Protein AF-A0A7W1I0G4-F1 (afdb_monomer)

Mean predicted aligned error: 5.18 Å

Sequence (116 aa):
MKAITGAPPPLTITQTPERLTIERTRFEQTIRFVHDFDGRENKNVTGAQLHTTRSRWEGARLITEGTVFQVTSQGETSWTLEEVRWLTPRGELAVEVTQVDEDDKAGTVLRIFKKR

Foldseek 3Di:
DDPPPDDAFDWDWDDDPFWIWIWGADPNDIFIDIAGAPQDWDWGDGPQKTFTWHWHDDDQKIWIWDKIWGQDPVGIWMKIKIWIWHADPVRWIKIKIWIATPVRDIDIDIDTHDDD

Radius of gyration: 14.78 Å; Cα contacts (8 Å, |Δi|>4): 240; chains: 1; bounding box: 39×27×36 Å

Solvent-accessible surface area (backbone atoms only — not comparable to full-atom values): 6626 Å² total; per-residue (Å²): 133,86,77,84,84,66,82,76,62,70,74,48,78,50,74,58,98,57,35,42,39,39,38,34,56,53,96,93,40,76,37,58,42,64,39,42,57,84,58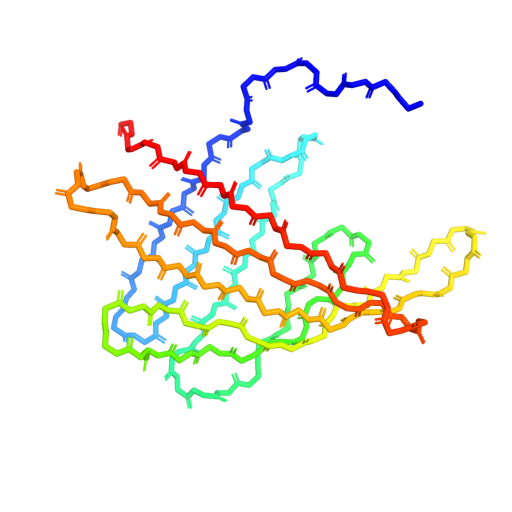,51,80,30,79,33,66,50,87,64,32,42,35,44,32,33,24,44,73,59,88,82,30,43,40,34,39,40,40,38,38,35,66,55,99,90,45,76,50,56,30,40,38,40,35,42,35,34,67,45,100,86,67,29,43,36,38,38,37,38,37,32,42,86,84,72,52,72,52,77,49,79,45,80,42,74,83,129

Structure (mmCIF, N/CA/C/O backbone):
data_AF-A0A7W1I0G4-F1
#
_entry.id   AF-A0A7W1I0G4-F1
#
loop_
_atom_site.group_PDB
_atom_site.id
_atom_site.type_symbol
_atom_site.label_atom_id
_atom_site.label_alt_id
_atom_site.label_comp_id
_atom_site.label_asym_id
_atom_site.label_entity_id
_atom_site.label_seq_id
_atom_site.pdbx_PDB_ins_code
_atom_site.Cartn_x
_atom_site.Cartn_y
_atom_site.Cartn_z
_atom_site.occupancy
_atom_site.B_iso_or_equiv
_atom_site.auth_seq_id
_atom_site.auth_comp_id
_atom_site.auth_asym_id
_atom_site.auth_atom_id
_atom_site.pdbx_PDB_model_num
ATOM 1 N N . MET A 1 1 ? 23.414 -10.184 0.924 1.00 38.12 1 MET A N 1
ATOM 2 C CA . MET A 1 1 ? 22.451 -9.137 1.337 1.00 38.12 1 MET A CA 1
ATOM 3 C C . MET A 1 1 ? 22.483 -9.063 2.863 1.00 38.12 1 MET A C 1
ATOM 5 O O . MET A 1 1 ? 22.218 -10.079 3.490 1.00 38.12 1 MET A O 1
ATOM 9 N N . LYS A 1 2 ? 22.926 -7.954 3.478 1.00 32.56 2 LYS A N 1
ATOM 10 C CA . LYS A 1 2 ? 22.926 -7.834 4.952 1.00 32.56 2 LYS A CA 1
ATOM 11 C C . LYS A 1 2 ? 21.475 -7.737 5.424 1.00 32.56 2 LYS A C 1
ATOM 13 O O . LYS A 1 2 ? 20.744 -6.873 4.944 1.00 32.56 2 LYS A O 1
ATOM 18 N N . ALA A 1 3 ? 21.065 -8.632 6.321 1.00 37.53 3 ALA A N 1
ATOM 19 C CA . ALA A 1 3 ? 19.766 -8.557 6.973 1.00 37.53 3 ALA A CA 1
ATOM 20 C C . ALA A 1 3 ? 19.620 -7.179 7.634 1.00 37.53 3 ALA A C 1
ATOM 22 O O . ALA A 1 3 ? 20.520 -6.733 8.345 1.00 37.53 3 ALA A O 1
ATOM 23 N N . ILE A 1 4 ? 18.509 -6.489 7.374 1.00 46.88 4 ILE A N 1
ATOM 24 C CA . ILE A 1 4 ? 18.179 -5.251 8.080 1.00 46.88 4 ILE A CA 1
ATOM 25 C C . ILE A 1 4 ? 17.757 -5.673 9.491 1.00 46.88 4 ILE A C 1
ATOM 27 O O . ILE A 1 4 ? 16.608 -6.034 9.723 1.00 46.88 4 ILE A O 1
ATOM 31 N N . THR A 1 5 ? 18.711 -5.712 10.419 1.00 41.12 5 THR A N 1
ATOM 32 C CA . THR A 1 5 ? 18.462 -5.983 11.837 1.00 41.12 5 THR A CA 1
ATOM 33 C C . THR A 1 5 ? 18.073 -4.680 12.527 1.00 41.12 5 THR A C 1
ATOM 35 O O . THR A 1 5 ? 18.910 -3.803 12.725 1.00 41.12 5 THR A O 1
ATOM 38 N N . GLY A 1 6 ? 16.793 -4.544 12.866 1.00 53.44 6 GLY A N 1
ATOM 39 C CA . GLY A 1 6 ? 16.227 -3.402 13.582 1.00 53.44 6 GLY A CA 1
ATOM 40 C C . GLY A 1 6 ? 14.702 -3.452 13.529 1.00 53.44 6 GLY A C 1
ATOM 41 O O . GLY A 1 6 ? 14.139 -3.993 12.576 1.00 53.44 6 GLY A O 1
ATOM 42 N N . ALA A 1 7 ? 14.021 -2.923 14.550 1.00 60.56 7 ALA A N 1
ATOM 43 C CA . ALA A 1 7 ? 12.569 -2.782 14.482 1.00 60.56 7 ALA A CA 1
ATOM 44 C C . ALA A 1 7 ? 12.216 -1.927 13.249 1.00 60.56 7 ALA A C 1
ATOM 46 O O . ALA A 1 7 ? 12.861 -0.893 13.044 1.00 60.56 7 ALA A O 1
ATOM 47 N N . PRO A 1 8 ? 11.243 -2.338 12.414 1.00 64.75 8 PRO A N 1
ATOM 48 C CA . PRO A 1 8 ? 10.858 -1.545 11.259 1.00 64.75 8 PRO A CA 1
ATOM 49 C C . PRO A 1 8 ? 10.440 -0.141 11.718 1.00 64.75 8 PRO A C 1
ATOM 51 O O . PRO A 1 8 ? 9.846 0.000 12.795 1.00 64.75 8 PRO A O 1
ATOM 54 N N . PRO A 1 9 ? 10.771 0.898 10.935 1.00 71.06 9 PRO A N 1
ATOM 55 C CA . PRO A 1 9 ? 10.429 2.268 11.282 1.00 71.06 9 PRO A CA 1
ATOM 56 C C . PRO A 1 9 ? 8.913 2.415 11.470 1.00 71.06 9 PRO A C 1
ATOM 58 O O . PRO A 1 9 ? 8.144 1.694 10.822 1.00 71.06 9 PRO A O 1
ATOM 61 N N . PRO A 1 10 ? 8.475 3.324 12.360 1.00 79.75 10 PRO A N 1
ATOM 62 C CA . PRO A 1 10 ? 7.059 3.543 12.601 1.00 79.75 10 PRO A CA 1
ATOM 63 C C . PRO A 1 10 ? 6.349 3.969 11.313 1.00 79.75 10 PRO A C 1
ATOM 65 O O . PRO A 1 10 ? 6.918 4.636 10.446 1.00 79.75 10 PRO A O 1
ATOM 68 N N . LEU A 1 11 ? 5.092 3.552 11.217 1.00 87.56 11 LEU A N 1
ATOM 69 C CA . LEU A 1 11 ? 4.176 3.894 10.143 1.00 87.56 11 LEU A CA 1
ATOM 70 C C . LEU A 1 11 ? 3.146 4.874 10.707 1.00 87.56 11 LEU A C 1
ATOM 72 O O . LEU A 1 11 ? 2.461 4.542 11.677 1.00 87.56 11 LEU A O 1
ATOM 76 N N . THR A 1 12 ? 3.022 6.048 10.098 1.00 92.12 12 THR A N 1
ATOM 77 C CA . THR A 1 12 ? 1.954 7.001 10.412 1.00 92.12 12 THR A CA 1
ATOM 78 C C . THR A 1 12 ? 0.852 6.848 9.378 1.00 92.12 12 THR A C 1
ATOM 80 O O . THR A 1 12 ? 1.121 6.886 8.178 1.00 92.12 12 THR A O 1
ATOM 83 N N . ILE A 1 13 ? -0.385 6.671 9.838 1.00 93.06 13 ILE A N 1
ATOM 84 C CA . ILE A 1 13 ? -1.570 6.631 8.981 1.00 93.06 13 ILE A CA 1
ATOM 85 C C . ILE A 1 13 ? -2.488 7.777 9.386 1.00 93.06 13 ILE A C 1
ATOM 87 O O . ILE A 1 13 ? -2.925 7.845 10.534 1.00 93.06 13 ILE A O 1
ATOM 91 N N . THR A 1 14 ? -2.817 8.625 8.418 1.00 95.06 14 THR A N 1
ATOM 92 C CA . THR A 1 14 ? -3.809 9.692 8.556 1.00 95.06 14 THR A CA 1
ATOM 93 C C . THR A 1 14 ? -4.935 9.427 7.570 1.00 95.06 14 THR A C 1
ATOM 95 O O . THR A 1 14 ? -4.690 9.305 6.371 1.00 95.06 14 THR A O 1
ATOM 98 N N . GLN A 1 15 ? -6.166 9.338 8.066 1.00 92.75 15 GLN A N 1
ATOM 99 C CA . GLN A 1 15 ? -7.345 9.060 7.251 1.00 92.75 15 GLN A CA 1
ATOM 100 C C . GLN A 1 15 ? -8.346 10.217 7.329 1.00 92.75 15 GLN A C 1
ATOM 102 O O . GLN A 1 15 ? -8.668 10.688 8.419 1.00 92.75 15 GLN A O 1
ATOM 107 N N . THR A 1 16 ? -8.859 10.631 6.174 1.00 94.62 16 THR A N 1
ATOM 108 C CA . THR A 1 16 ? -10.077 11.440 6.021 1.00 94.62 16 THR A CA 1
ATOM 109 C C . THR A 1 16 ? -11.168 10.581 5.363 1.00 94.62 16 THR A C 1
ATOM 111 O O . THR A 1 16 ? -10.887 9.451 4.947 1.00 94.62 16 THR A O 1
ATOM 114 N N . PRO A 1 17 ? -12.414 11.073 5.242 1.00 92.56 17 PRO A N 1
ATOM 115 C CA . PRO A 1 17 ? -13.455 10.359 4.507 1.00 92.56 17 PRO A CA 1
ATOM 116 C C . PRO A 1 17 ? -13.107 10.078 3.040 1.00 92.56 17 PRO A C 1
ATOM 118 O O . PRO A 1 17 ? -13.576 9.077 2.511 1.00 92.56 17 PRO A O 1
ATOM 121 N N . GLU A 1 18 ? -12.285 10.913 2.390 1.00 94.12 18 GLU A N 1
ATOM 122 C CA . GLU A 1 18 ? -11.927 10.732 0.974 1.00 94.12 18 GLU A CA 1
ATOM 123 C C . GLU A 1 18 ? -10.560 10.074 0.741 1.00 94.12 18 GLU A C 1
ATOM 125 O O . GLU A 1 18 ? -10.285 9.631 -0.375 1.00 94.12 18 GLU A O 1
ATOM 130 N N . ARG A 1 19 ? -9.676 10.035 1.748 1.00 95.12 19 ARG A N 1
ATOM 131 C CA . ARG A 1 19 ? -8.260 9.702 1.539 1.00 95.12 19 ARG A CA 1
ATOM 132 C C . ARG A 1 19 ? -7.610 8.987 2.716 1.00 95.12 19 ARG A C 1
ATOM 134 O O . ARG A 1 19 ? -7.806 9.345 3.875 1.00 95.12 19 ARG A O 1
ATOM 141 N N . LEU A 1 20 ? -6.691 8.078 2.398 1.00 95.31 20 LEU A N 1
ATOM 142 C CA . LEU A 1 20 ? -5.645 7.593 3.293 1.00 95.31 20 LEU A CA 1
ATOM 143 C C . LEU A 1 20 ? -4.289 8.196 2.899 1.00 95.31 20 LEU A C 1
ATOM 145 O O . LEU A 1 20 ? -3.874 8.106 1.744 1.00 95.31 20 LEU A O 1
ATOM 149 N N . THR A 1 21 ? -3.566 8.757 3.864 1.00 96.00 21 THR A N 1
ATOM 150 C CA . THR A 1 21 ? -2.143 9.087 3.723 1.00 96.00 21 THR A CA 1
ATOM 151 C C . THR A 1 21 ? -1.331 8.191 4.645 1.00 96.00 21 THR A C 1
ATOM 153 O O . THR A 1 21 ? -1.620 8.102 5.838 1.00 96.00 21 THR A O 1
ATOM 156 N N . ILE A 1 22 ? -0.311 7.538 4.097 1.00 93.44 22 ILE A N 1
ATOM 157 C CA . ILE A 1 22 ? 0.614 6.687 4.843 1.00 93.44 22 ILE A CA 1
ATOM 158 C C . ILE A 1 22 ? 2.014 7.266 4.721 1.00 93.44 22 ILE A C 1
ATOM 160 O O . ILE A 1 22 ? 2.506 7.480 3.615 1.00 93.44 22 ILE A O 1
ATOM 164 N N . GLU A 1 23 ? 2.686 7.454 5.847 1.00 93.12 23 GLU A N 1
ATOM 165 C CA . GLU A 1 23 ? 4.061 7.936 5.893 1.00 93.12 23 GLU A CA 1
ATOM 166 C C . GLU A 1 23 ? 4.956 6.960 6.653 1.00 93.12 23 GLU A C 1
ATOM 168 O O . GLU A 1 23 ? 4.570 6.391 7.676 1.00 93.12 23 GLU A O 1
ATOM 173 N N . ARG A 1 24 ? 6.174 6.761 6.146 1.00 87.06 24 ARG A N 1
ATOM 174 C CA . ARG A 1 24 ? 7.225 5.999 6.830 1.00 87.06 24 ARG A CA 1
ATOM 175 C C . ARG A 1 24 ? 8.594 6.578 6.518 1.00 87.06 24 ARG A C 1
ATOM 177 O O . ARG A 1 24 ? 8.877 6.907 5.369 1.00 87.06 24 ARG A O 1
ATOM 184 N N . THR A 1 25 ? 9.476 6.621 7.505 1.00 83.62 25 THR A N 1
ATOM 185 C CA . THR A 1 25 ? 10.870 7.027 7.292 1.00 83.62 25 THR A CA 1
ATOM 186 C C . THR A 1 25 ? 11.740 5.795 7.085 1.00 83.62 25 THR A C 1
ATOM 188 O O . THR A 1 25 ? 11.776 4.914 7.936 1.00 83.62 25 THR A O 1
ATOM 191 N N . ARG A 1 26 ? 12.465 5.709 5.970 1.00 72.94 26 ARG A N 1
ATOM 192 C CA . ARG A 1 26 ? 13.418 4.630 5.681 1.00 72.94 26 ARG A CA 1
ATOM 193 C C . ARG A 1 26 ? 14.749 5.240 5.259 1.00 72.94 26 ARG A C 1
ATOM 195 O O . ARG A 1 26 ? 14.767 5.996 4.300 1.00 72.94 26 ARG A O 1
ATOM 202 N N . PHE A 1 27 ? 15.841 4.882 5.942 1.00 71.00 27 PHE A N 1
ATOM 203 C CA . PHE A 1 27 ? 17.192 5.388 5.642 1.00 71.00 27 PHE A CA 1
ATOM 204 C C . PHE A 1 27 ? 17.204 6.913 5.414 1.00 71.00 27 PHE A C 1
ATOM 206 O O . PHE A 1 27 ? 17.629 7.380 4.366 1.00 71.00 27 PHE A O 1
ATOM 213 N N . GLU A 1 28 ? 16.643 7.659 6.375 1.00 76.94 28 GLU A N 1
ATOM 214 C CA . GLU A 1 28 ? 16.526 9.134 6.367 1.00 76.94 28 GLU A CA 1
ATOM 215 C C . GLU A 1 28 ? 15.563 9.736 5.327 1.00 76.94 28 GLU A C 1
ATOM 217 O O . GLU A 1 28 ? 15.315 10.938 5.341 1.00 76.94 2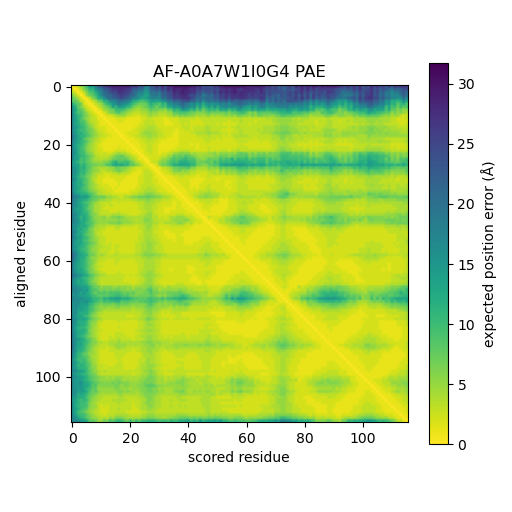8 GLU A O 1
ATOM 222 N N . GLN A 1 29 ? 14.931 8.921 4.480 1.00 78.25 29 GLN A N 1
ATOM 223 C CA . GLN A 1 29 ? 13.916 9.377 3.533 1.00 78.25 29 GLN A CA 1
ATOM 224 C C . GLN A 1 29 ? 12.509 9.117 4.063 1.00 78.25 29 GLN A C 1
ATOM 226 O O . GLN A 1 29 ? 12.148 7.980 4.374 1.00 78.25 29 GLN A O 1
ATOM 231 N N . THR A 1 30 ? 11.681 10.158 4.120 1.00 85.12 30 THR A N 1
ATOM 232 C CA . THR A 1 30 ? 10.243 9.998 4.358 1.00 85.12 30 THR A CA 1
ATOM 233 C C . THR A 1 30 ? 9.558 9.627 3.052 1.00 85.12 30 THR A C 1
ATOM 235 O O . THR A 1 30 ? 9.519 10.402 2.100 1.00 85.12 30 THR A O 1
ATOM 238 N N . ILE A 1 31 ? 9.011 8.420 3.020 1.00 89.81 31 ILE A N 1
ATOM 239 C CA . ILE A 1 31 ? 8.172 7.913 1.945 1.00 89.81 31 ILE A CA 1
ATOM 240 C C . ILE A 1 31 ? 6.719 8.207 2.309 1.00 89.81 31 ILE A C 1
ATOM 242 O O . ILE A 1 31 ? 6.289 7.866 3.413 1.00 89.81 31 ILE A O 1
ATOM 246 N N . ARG A 1 32 ? 5.971 8.783 1.366 1.00 92.94 32 ARG A N 1
ATOM 247 C CA . ARG A 1 32 ? 4.542 9.070 1.498 1.00 92.94 32 ARG A CA 1
ATOM 248 C C . ARG A 1 32 ? 3.755 8.337 0.417 1.00 92.94 32 ARG A C 1
ATOM 250 O O . ARG A 1 32 ? 4.099 8.431 -0.757 1.00 92.94 32 ARG A O 1
ATOM 257 N N . PHE A 1 33 ? 2.689 7.663 0.825 1.00 94.69 33 PHE A N 1
ATOM 258 C CA . PHE A 1 33 ? 1.665 7.122 -0.058 1.00 94.69 33 PHE A CA 1
ATOM 259 C C . PHE A 1 33 ? 0.352 7.857 0.173 1.00 94.69 33 PHE A C 1
ATOM 261 O O . PHE A 1 33 ? -0.049 8.084 1.315 1.00 94.69 33 PHE A O 1
ATOM 268 N N . VAL A 1 34 ? -0.314 8.206 -0.916 1.00 95.56 34 VAL A N 1
ATOM 269 C CA . VAL A 1 34 ? -1.660 8.761 -0.946 1.00 95.56 34 VAL A CA 1
ATOM 270 C C . VAL A 1 34 ? -2.554 7.778 -1.688 1.00 95.56 34 VAL A C 1
ATOM 272 O O . VAL A 1 34 ? -2.229 7.362 -2.802 1.00 95.56 34 VAL A O 1
ATOM 275 N N . HIS A 1 35 ? -3.666 7.429 -1.052 1.00 95.44 35 HIS A N 1
ATOM 276 C CA . HIS A 1 35 ? -4.711 6.571 -1.590 1.00 95.44 35 HIS A CA 1
ATOM 277 C C . HIS A 1 35 ? -6.037 7.322 -1.487 1.00 95.44 35 HIS A C 1
ATOM 279 O O . HIS A 1 35 ? -6.524 7.556 -0.380 1.00 95.44 35 HIS A O 1
ATOM 285 N N . ASP A 1 36 ? -6.593 7.741 -2.617 1.00 95.69 36 ASP A N 1
ATOM 286 C CA . ASP A 1 36 ? -7.927 8.334 -2.669 1.00 95.69 36 ASP A CA 1
ATOM 287 C C . ASP A 1 36 ? -8.977 7.225 -2.820 1.00 95.69 36 ASP A C 1
ATOM 289 O O . ASP A 1 36 ? -8.750 6.216 -3.489 1.00 95.69 36 ASP A O 1
ATOM 293 N N . PHE A 1 37 ? -10.125 7.395 -2.167 1.00 93.19 37 PHE A N 1
ATOM 294 C CA . PHE A 1 37 ? -11.200 6.398 -2.145 1.00 93.19 37 PHE A CA 1
ATOM 295 C C . PHE A 1 37 ? -12.261 6.619 -3.233 1.00 93.19 37 PHE A C 1
ATOM 297 O O . PHE A 1 37 ? -13.251 5.893 -3.279 1.00 93.19 37 PHE A O 1
ATOM 304 N N . ASP A 1 38 ? -12.065 7.602 -4.114 1.00 90.75 38 ASP A N 1
ATOM 305 C CA . ASP A 1 38 ? -12.949 7.908 -5.249 1.00 90.75 38 ASP A CA 1
ATOM 306 C C . ASP A 1 38 ? -12.704 6.998 -6.471 1.00 90.75 38 ASP A C 1
ATOM 308 O O . ASP A 1 38 ? -13.310 7.182 -7.526 1.00 90.75 38 ASP A O 1
ATOM 312 N N . GLY A 1 39 ? -11.817 6.005 -6.331 1.00 85.38 39 GLY A N 1
ATOM 313 C CA . GLY A 1 39 ? -11.472 5.039 -7.371 1.00 85.38 39 GLY A CA 1
ATOM 314 C C . GLY A 1 39 ? -10.505 5.568 -8.430 1.00 85.38 39 GLY A C 1
ATOM 315 O O . GLY A 1 39 ? -10.161 4.828 -9.357 1.00 85.38 39 GLY A O 1
ATOM 316 N N . ARG A 1 40 ? -10.037 6.819 -8.320 1.00 93.88 40 ARG A N 1
ATOM 317 C CA . ARG A 1 40 ? -9.043 7.354 -9.252 1.00 93.88 40 ARG A CA 1
ATOM 318 C C . ARG A 1 40 ? -7.680 6.702 -9.049 1.00 93.88 40 ARG A C 1
ATOM 320 O O . ARG A 1 40 ? -7.363 6.135 -8.008 1.00 93.88 40 ARG A O 1
ATOM 327 N N . GLU A 1 41 ? -6.849 6.815 -10.074 1.00 97.38 41 GLU A N 1
ATOM 328 C CA . GLU A 1 41 ? -5.463 6.370 -10.007 1.00 97.38 41 GLU A CA 1
ATOM 329 C C . GLU A 1 41 ? -4.607 7.339 -9.181 1.00 97.38 41 GLU A C 1
ATOM 331 O O . GLU A 1 41 ? -4.582 8.547 -9.425 1.00 97.38 41 GLU A O 1
ATOM 336 N N . ASN A 1 42 ? -3.860 6.789 -8.230 1.00 97.31 42 ASN A N 1
ATOM 337 C CA . ASN A 1 42 ? -2.832 7.477 -7.471 1.00 97.31 42 ASN A CA 1
ATOM 338 C C . ASN A 1 42 ? -1.442 7.095 -7.979 1.00 97.31 42 ASN A C 1
ATOM 340 O O . ASN A 1 42 ? -1.138 5.917 -8.159 1.00 97.31 42 ASN A O 1
ATOM 344 N N . LYS A 1 43 ? -0.578 8.104 -8.131 1.00 97.06 43 LYS A N 1
ATOM 345 C CA . LYS A 1 43 ? 0.839 7.942 -8.474 1.00 97.06 43 LYS A CA 1
ATOM 346 C C . LYS A 1 43 ? 1.703 8.341 -7.285 1.00 97.06 43 LYS A C 1
ATOM 348 O O . LYS A 1 43 ? 1.757 9.516 -6.929 1.00 97.06 43 LYS A O 1
ATOM 353 N N . ASN A 1 44 ? 2.369 7.369 -6.671 1.00 95.38 44 ASN A N 1
ATOM 354 C CA . ASN A 1 44 ? 3.223 7.568 -5.503 1.00 95.38 44 ASN A CA 1
ATOM 355 C C . ASN A 1 44 ? 4.679 7.241 -5.854 1.00 95.38 44 ASN A C 1
ATOM 357 O O . ASN A 1 44 ? 5.001 6.103 -6.189 1.00 95.38 44 ASN A O 1
ATOM 361 N N . VAL A 1 45 ? 5.564 8.236 -5.767 1.00 91.88 45 VAL A N 1
ATOM 362 C CA . VAL A 1 45 ? 7.004 8.064 -6.014 1.00 91.88 45 VAL A CA 1
ATOM 363 C C . VAL A 1 45 ? 7.717 7.827 -4.688 1.00 91.88 45 VAL A C 1
ATOM 365 O O . VAL A 1 45 ? 7.651 8.654 -3.779 1.00 91.88 45 VAL A O 1
ATOM 368 N N . THR A 1 46 ? 8.411 6.697 -4.567 1.00 86.81 46 THR A N 1
ATOM 369 C CA . THR A 1 46 ? 9.075 6.274 -3.330 1.00 86.81 46 THR A CA 1
ATOM 370 C C . THR A 1 46 ? 10.522 5.883 -3.607 1.00 86.81 46 THR A C 1
ATOM 372 O O . THR A 1 46 ? 10.845 4.714 -3.836 1.00 86.81 46 THR A O 1
ATOM 375 N N . GLY A 1 47 ? 11.410 6.877 -3.621 1.00 85.44 47 GLY A N 1
ATOM 376 C CA . GLY A 1 47 ? 12.785 6.682 -4.078 1.00 85.44 47 GLY A CA 1
ATOM 377 C C . GLY A 1 47 ? 12.802 6.293 -5.558 1.00 85.44 47 GLY A C 1
ATOM 378 O O . GLY A 1 47 ? 12.318 7.048 -6.392 1.00 85.44 47 GLY A O 1
ATOM 379 N N . ALA A 1 48 ? 13.326 5.108 -5.873 1.00 87.19 48 ALA A N 1
ATOM 380 C CA . ALA A 1 48 ? 13.430 4.605 -7.247 1.00 87.19 48 ALA A CA 1
ATOM 381 C C . ALA A 1 48 ? 12.130 3.996 -7.811 1.00 87.19 48 ALA A C 1
ATOM 383 O O . ALA A 1 48 ? 12.105 3.597 -8.971 1.00 87.19 48 ALA A O 1
ATOM 384 N N . GLN A 1 49 ? 11.080 3.869 -6.994 1.00 92.56 49 GLN A N 1
ATOM 385 C CA . GLN A 1 49 ? 9.837 3.204 -7.387 1.00 92.56 49 GLN A CA 1
ATOM 386 C C . GLN A 1 49 ? 8.730 4.212 -7.689 1.00 92.56 49 GLN A C 1
ATOM 388 O O . GLN A 1 49 ? 8.517 5.147 -6.915 1.00 92.56 49 GLN A O 1
ATOM 393 N N . LEU A 1 50 ? 7.979 3.963 -8.758 1.00 96.12 50 LEU A N 1
ATOM 394 C CA . LEU A 1 50 ? 6.698 4.594 -9.050 1.00 96.12 50 LEU A CA 1
ATOM 395 C C . LEU A 1 50 ? 5.584 3.568 -8.832 1.00 96.12 50 LEU A C 1
ATOM 397 O O . LEU A 1 50 ? 5.511 2.561 -9.529 1.00 96.12 50 LEU A O 1
ATOM 401 N N . HIS A 1 51 ? 4.703 3.847 -7.879 1.00 97.25 51 HIS A N 1
ATOM 402 C CA . HIS A 1 51 ? 3.505 3.061 -7.607 1.00 97.25 51 HIS A CA 1
ATOM 403 C C . HIS A 1 51 ? 2.328 3.730 -8.302 1.00 97.25 51 HIS A C 1
ATOM 405 O O . HIS A 1 51 ? 2.030 4.888 -8.011 1.00 97.25 51 HIS A O 1
ATOM 411 N N . THR A 1 52 ? 1.670 3.010 -9.203 1.00 98.00 52 THR A N 1
ATOM 412 C CA . THR A 1 52 ? 0.467 3.461 -9.908 1.00 98.00 52 THR A CA 1
ATOM 413 C C . THR A 1 52 ? -0.681 2.556 -9.488 1.00 98.00 52 THR A C 1
ATOM 415 O O . THR A 1 52 ? -0.744 1.406 -9.912 1.00 98.00 52 THR A O 1
ATOM 418 N N . THR A 1 53 ? -1.537 3.040 -8.588 1.00 98.12 53 THR A N 1
ATOM 419 C CA . THR A 1 53 ? -2.499 2.197 -7.859 1.00 98.12 53 THR A CA 1
ATOM 420 C C . THR A 1 53 ? -3.873 2.839 -7.746 1.00 98.12 53 THR A C 1
ATOM 422 O O . THR A 1 53 ? -3.978 4.062 -7.717 1.00 98.12 53 THR A O 1
ATOM 425 N N . ARG A 1 54 ? -4.914 2.026 -7.577 1.00 97.94 54 ARG A N 1
ATOM 426 C CA . ARG A 1 54 ? -6.258 2.452 -7.164 1.00 97.94 54 ARG A CA 1
ATOM 427 C C . ARG A 1 54 ? -6.605 1.816 -5.832 1.00 97.94 54 ARG A C 1
ATOM 429 O O . ARG A 1 54 ? -6.141 0.717 -5.536 1.00 97.94 54 ARG A O 1
ATOM 436 N N . SER A 1 55 ? -7.429 2.501 -5.049 1.00 96.56 55 SER A N 1
ATOM 437 C CA . SER A 1 55 ? -7.836 2.029 -3.731 1.00 96.56 55 SER A CA 1
ATOM 438 C C . SER A 1 55 ? -9.343 2.085 -3.554 1.00 96.56 55 SER A C 1
ATOM 440 O O . SER A 1 55 ? -10.017 2.978 -4.065 1.00 96.56 55 SER A O 1
ATOM 442 N N . ARG A 1 56 ? -9.875 1.111 -2.820 1.00 94.69 56 ARG A N 1
ATOM 443 C CA . ARG A 1 56 ? -11.312 0.956 -2.584 1.00 94.69 56 ARG A CA 1
ATOM 444 C C . ARG A 1 56 ? -11.566 0.156 -1.313 1.00 94.69 56 ARG A C 1
ATOM 446 O O . ARG A 1 56 ? -10.776 -0.708 -0.935 1.00 94.69 56 ARG A O 1
ATOM 453 N N . TRP A 1 57 ? -12.689 0.434 -0.666 1.00 93.75 57 TRP A N 1
ATOM 454 C CA . TRP A 1 57 ? -13.144 -0.336 0.486 1.00 93.75 57 TRP A CA 1
ATOM 455 C C . TRP A 1 57 ? -13.969 -1.546 0.040 1.00 93.75 57 TRP A C 1
ATOM 457 O O . TRP A 1 57 ? -14.899 -1.417 -0.752 1.00 93.75 57 TR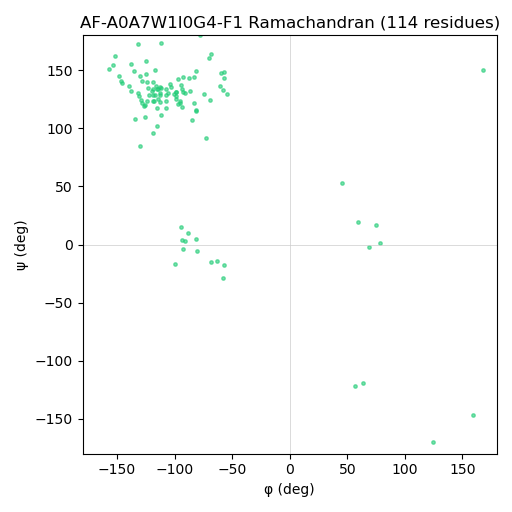P A O 1
ATOM 467 N N . GLU A 1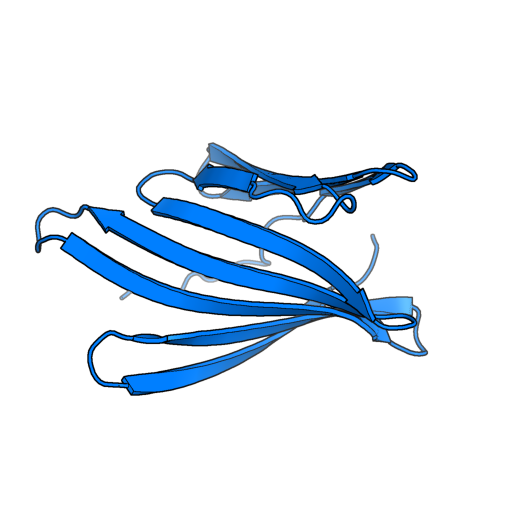 58 ? -13.655 -2.711 0.595 1.00 95.81 58 GLU A N 1
ATOM 468 C CA . GLU A 1 58 ? -14.476 -3.921 0.564 1.00 95.81 58 GLU A CA 1
ATOM 469 C C . GLU A 1 58 ? -14.835 -4.305 2.000 1.00 95.81 58 GLU A C 1
ATOM 471 O O . GLU A 1 58 ? -14.056 -4.924 2.734 1.00 95.81 58 GLU A O 1
ATOM 476 N N . GLY A 1 59 ? -16.022 -3.884 2.442 1.00 95.38 59 GLY A N 1
ATOM 477 C CA . GLY A 1 59 ? -16.416 -4.012 3.842 1.00 95.38 59 GLY A CA 1
ATOM 478 C C . GLY A 1 59 ? -15.412 -3.312 4.764 1.00 95.38 59 GLY A C 1
ATOM 479 O O . GLY A 1 59 ? -15.162 -2.119 4.627 1.00 95.38 59 GLY A O 1
ATOM 480 N N . ALA A 1 60 ? -14.824 -4.061 5.699 1.00 95.19 60 ALA A N 1
ATOM 481 C CA . ALA A 1 60 ? -13.832 -3.550 6.650 1.00 95.19 60 ALA A CA 1
ATOM 482 C C . ALA A 1 60 ? -12.377 -3.612 6.138 1.00 95.19 60 ALA A C 1
ATOM 484 O O . ALA A 1 60 ? -11.443 -3.425 6.923 1.00 95.19 60 ALA A O 1
ATOM 485 N N . ARG A 1 61 ? -12.166 -3.923 4.852 1.00 96.94 61 ARG A N 1
ATOM 486 C CA . ARG A 1 61 ? -10.839 -4.044 4.239 1.00 96.94 61 ARG A CA 1
ATOM 487 C C . ARG A 1 61 ? -10.608 -2.929 3.230 1.00 96.94 61 ARG A C 1
ATOM 489 O O . ARG A 1 61 ? -11.474 -2.660 2.402 1.00 96.94 61 ARG A O 1
ATOM 496 N N . LEU A 1 62 ? -9.432 -2.316 3.277 1.00 95.56 62 LEU A N 1
ATOM 497 C CA . LEU A 1 62 ? -8.964 -1.425 2.222 1.00 95.56 62 LEU A CA 1
ATOM 498 C C . LEU A 1 62 ? -8.120 -2.240 1.248 1.00 95.56 62 LEU A C 1
ATOM 500 O O . LEU A 1 62 ? -7.084 -2.775 1.645 1.00 95.56 62 LEU A O 1
ATOM 504 N N . ILE A 1 63 ? -8.564 -2.304 -0.002 1.00 97.31 63 ILE A N 1
ATOM 505 C CA . ILE A 1 63 ? -7.853 -2.961 -1.095 1.00 97.31 63 ILE A CA 1
ATOM 506 C C . ILE A 1 63 ? -7.160 -1.879 -1.919 1.00 97.31 63 ILE A C 1
ATOM 508 O O . ILE A 1 63 ? -7.792 -0.890 -2.302 1.00 97.31 63 ILE A O 1
ATOM 512 N N . THR A 1 64 ? -5.869 -2.059 -2.174 1.00 97.31 64 THR A N 1
ATOM 513 C CA . THR A 1 64 ? -5.067 -1.226 -3.070 1.00 97.31 64 THR A CA 1
ATOM 514 C C . THR A 1 64 ? -4.427 -2.118 -4.118 1.00 97.31 64 THR A C 1
ATOM 516 O O . THR A 1 64 ? -3.681 -3.025 -3.773 1.00 97.31 64 THR A O 1
ATOM 519 N N . GLU A 1 65 ? -4.667 -1.834 -5.388 1.00 97.88 65 GLU A N 1
ATOM 520 C CA . GLU A 1 65 ? -4.211 -2.670 -6.502 1.00 97.88 65 GLU A CA 1
ATOM 521 C C . GLU A 1 65 ? -3.610 -1.805 -7.610 1.00 97.88 65 GLU A C 1
ATOM 523 O O . GLU A 1 65 ? -3.999 -0.647 -7.798 1.00 97.88 65 GLU A O 1
ATOM 528 N N . GLY A 1 66 ? -2.634 -2.347 -8.333 1.00 97.69 66 GLY A N 1
ATOM 529 C CA . GLY A 1 66 ? -2.024 -1.668 -9.468 1.00 97.69 66 GLY A CA 1
ATOM 530 C C . GLY A 1 66 ? -0.650 -2.214 -9.818 1.00 97.69 66 GLY A C 1
ATOM 531 O O . GLY A 1 66 ? -0.379 -3.401 -9.663 1.00 97.69 66 GLY A O 1
ATOM 532 N N . THR A 1 67 ? 0.223 -1.336 -10.297 1.00 97.81 67 THR A N 1
ATOM 533 C CA . THR A 1 67 ? 1.564 -1.702 -10.757 1.00 97.81 67 THR A CA 1
ATOM 534 C C . THR A 1 67 ? 2.625 -0.887 -10.046 1.00 97.81 67 THR A C 1
ATOM 536 O O . THR A 1 67 ? 2.440 0.304 -9.767 1.00 97.81 67 THR A O 1
ATOM 539 N N . VAL A 1 68 ? 3.777 -1.503 -9.827 1.00 97.25 68 VAL A N 1
ATOM 540 C CA . VAL A 1 68 ? 4.983 -0.805 -9.399 1.00 97.25 68 VAL A CA 1
ATOM 541 C C . VAL A 1 68 ? 6.010 -0.905 -10.510 1.00 97.25 68 VAL A C 1
ATOM 543 O O . VAL A 1 68 ? 6.225 -1.973 -11.072 1.00 97.25 68 VAL A O 1
ATOM 546 N N . PHE A 1 69 ? 6.633 0.223 -10.820 1.00 96.56 69 PHE A N 1
ATOM 547 C CA . PHE A 1 69 ? 7.713 0.331 -11.787 1.00 96.56 69 PHE A CA 1
ATOM 548 C C . PHE A 1 69 ? 8.970 0.833 -11.087 1.00 96.56 69 PHE A C 1
ATOM 550 O O . PHE A 1 69 ? 8.901 1.728 -10.237 1.00 96.56 69 PHE A O 1
ATOM 557 N N . GLN A 1 70 ? 10.122 0.274 -11.442 1.00 94.38 70 GLN A N 1
ATOM 558 C CA . GLN A 1 70 ? 11.409 0.667 -10.891 1.00 94.38 70 GLN A CA 1
ATOM 559 C C . GLN A 1 70 ? 12.481 0.689 -11.979 1.00 94.38 70 GLN A C 1
ATOM 561 O O . GLN A 1 70 ? 12.610 -0.254 -12.756 1.00 94.38 70 GLN A O 1
ATOM 566 N N . VAL A 1 71 ? 13.313 1.733 -11.960 1.00 89.00 71 VAL A N 1
ATOM 567 C CA . VAL A 1 71 ? 14.531 1.814 -12.777 1.00 89.00 71 VAL A CA 1
ATOM 568 C C . VAL A 1 71 ? 15.747 1.652 -11.874 1.00 89.00 71 VAL A C 1
ATOM 570 O O . VAL A 1 71 ? 15.879 2.332 -10.853 1.00 89.00 71 VAL A O 1
ATOM 573 N N . THR A 1 72 ? 16.647 0.744 -12.240 1.00 84.38 72 THR A N 1
ATOM 574 C CA . THR A 1 72 ? 17.917 0.514 -11.542 1.00 84.38 72 THR A CA 1
ATOM 575 C C . THR A 1 72 ? 19.081 0.468 -12.526 1.00 84.38 72 THR A C 1
ATOM 577 O O . THR A 1 72 ? 18.883 0.426 -13.737 1.00 84.38 72 THR A O 1
ATOM 580 N N . SER A 1 73 ? 20.316 0.409 -12.020 1.00 86.00 73 SER A N 1
ATOM 581 C CA . SER A 1 73 ? 21.494 0.166 -12.863 1.00 86.00 73 SER A CA 1
ATOM 582 C C . SER A 1 73 ? 21.488 -1.202 -13.560 1.00 86.00 73 SER A C 1
ATOM 584 O O . SER A 1 73 ? 22.283 -1.412 -14.469 1.00 86.00 73 SER A O 1
ATOM 586 N N . GLN A 1 74 ? 20.621 -2.129 -13.138 1.00 84.94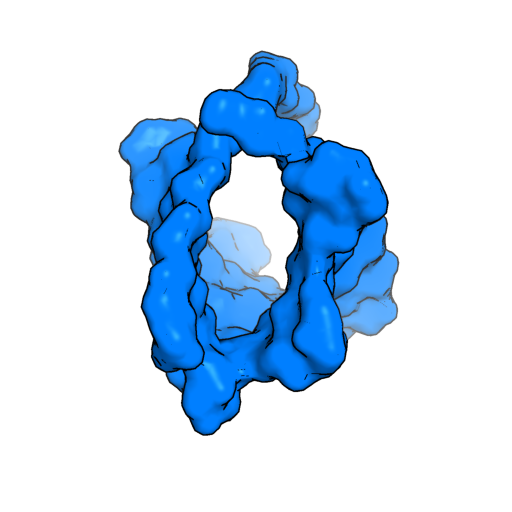 74 GLN A N 1
ATOM 587 C CA . GLN A 1 74 ? 20.456 -3.456 -13.738 1.00 84.94 74 GLN A CA 1
ATOM 588 C C . GLN A 1 74 ? 19.353 -3.495 -14.807 1.00 84.94 74 GLN A C 1
ATOM 590 O O . GLN A 1 74 ? 19.183 -4.528 -15.445 1.00 84.94 74 GLN A O 1
ATOM 595 N N . GLY A 1 75 ? 18.631 -2.389 -15.015 1.00 89.81 75 GLY A N 1
ATOM 596 C CA . GLY A 1 75 ? 17.534 -2.288 -15.974 1.00 89.81 75 GLY A CA 1
ATOM 597 C C . GLY A 1 75 ? 16.223 -1.818 -15.348 1.00 89.81 75 GLY A C 1
ATOM 598 O O . GLY A 1 75 ? 16.175 -1.368 -14.194 1.00 89.81 75 GLY A O 1
ATOM 599 N N . GLU A 1 76 ? 15.173 -1.914 -16.155 1.00 92.81 76 GLU A N 1
ATOM 600 C CA . GLU A 1 76 ? 13.791 -1.621 -15.787 1.00 92.81 76 GLU A CA 1
ATOM 601 C C . GLU A 1 76 ? 13.095 -2.901 -15.317 1.00 92.81 76 GLU A C 1
ATOM 603 O O . GLU A 1 76 ? 13.371 -3.993 -15.809 1.00 92.81 76 GLU A O 1
ATOM 608 N N . THR A 1 77 ? 12.213 -2.771 -14.334 1.00 93.62 77 THR A N 1
ATOM 609 C CA . THR A 1 77 ? 11.405 -3.880 -13.825 1.00 93.62 77 THR A CA 1
ATOM 610 C C . THR A 1 77 ? 10.044 -3.350 -13.415 1.00 93.62 77 THR A C 1
ATOM 612 O O . THR A 1 77 ? 9.940 -2.288 -12.785 1.00 93.62 77 THR A O 1
ATOM 615 N N . SER A 1 78 ? 9.008 -4.116 -13.737 1.00 95.94 78 SER A N 1
ATOM 616 C CA . SER A 1 78 ? 7.648 -3.885 -13.278 1.00 95.94 78 SER A CA 1
ATOM 617 C C . SER A 1 78 ? 7.072 -5.112 -12.574 1.00 95.94 78 SER A C 1
ATOM 619 O O . SER A 1 78 ? 7.565 -6.224 -12.720 1.00 95.94 78 SER A O 1
ATOM 621 N N . TRP A 1 79 ? 6.065 -4.908 -11.732 1.00 96.81 79 TRP A N 1
ATOM 622 C CA . TRP A 1 79 ? 5.286 -5.998 -11.146 1.00 96.81 79 TRP A CA 1
ATOM 623 C C . TRP A 1 79 ? 3.889 -5.505 -10.791 1.00 96.81 79 TRP A C 1
ATOM 625 O O . TRP A 1 79 ? 3.672 -4.311 -10.541 1.00 96.81 79 TRP A O 1
ATOM 635 N N . THR A 1 80 ? 2.933 -6.427 -10.752 1.00 98.06 80 THR A N 1
ATOM 636 C CA . THR A 1 80 ? 1.600 -6.132 -10.220 1.00 98.06 80 THR A CA 1
ATOM 637 C C . THR A 1 80 ? 1.617 -6.214 -8.699 1.00 98.06 80 THR A C 1
ATOM 639 O O . THR A 1 80 ? 2.409 -6.943 -8.097 1.00 98.06 80 THR A O 1
ATOM 642 N N . LEU A 1 81 ? 0.765 -5.417 -8.069 1.00 97.56 81 LEU A N 1
ATOM 643 C CA . LEU A 1 81 ? 0.652 -5.277 -6.628 1.00 97.56 81 LEU A CA 1
ATOM 644 C C . LEU A 1 81 ? -0.817 -5.381 -6.241 1.00 97.56 81 LEU A C 1
ATOM 646 O O . LEU A 1 81 ? -1.640 -4.631 -6.760 1.00 97.56 81 LEU A O 1
ATOM 650 N N . GLU A 1 82 ? -1.101 -6.220 -5.254 1.00 98.12 82 GLU A N 1
ATOM 651 C CA . GLU A 1 82 ? -2.314 -6.159 -4.449 1.00 98.12 82 GLU A CA 1
ATOM 652 C C . GLU A 1 82 ? -1.908 -6.002 -2.982 1.00 98.12 82 GLU A C 1
ATOM 654 O O . GLU A 1 82 ? -1.066 -6.735 -2.463 1.00 98.12 82 GLU A O 1
ATOM 659 N N . GLU A 1 83 ? -2.480 -5.019 -2.301 1.00 97.31 83 GLU A N 1
ATOM 660 C CA . GLU A 1 83 ? -2.278 -4.781 -0.883 1.00 97.31 83 GLU A CA 1
ATOM 661 C C . GLU A 1 83 ? -3.623 -4.663 -0.171 1.00 97.31 83 GLU A C 1
ATOM 663 O O . GLU A 1 83 ? -4.430 -3.779 -0.461 1.00 97.31 83 GLU A O 1
ATOM 668 N N . VAL A 1 84 ? -3.828 -5.527 0.820 1.00 98.12 84 VAL A N 1
ATOM 669 C CA . VAL A 1 84 ? -5.045 -5.601 1.623 1.00 98.12 84 VAL A CA 1
ATOM 670 C C . VAL A 1 84 ? -4.723 -5.183 3.049 1.00 98.12 84 VAL A C 1
ATOM 672 O O . VAL A 1 84 ? -3.871 -5.773 3.716 1.00 98.12 84 VAL A O 1
ATOM 675 N N . ARG A 1 85 ? -5.422 -4.160 3.546 1.00 96.75 85 ARG A N 1
ATOM 676 C CA . ARG A 1 85 ? -5.281 -3.665 4.922 1.00 96.75 85 ARG A CA 1
ATOM 677 C C . ARG A 1 85 ? -6.565 -3.864 5.709 1.00 96.75 85 ARG A C 1
ATOM 679 O O . ARG A 1 85 ? -7.645 -3.515 5.236 1.00 96.75 85 ARG A O 1
ATOM 686 N N . TRP A 1 86 ? -6.446 -4.373 6.931 1.00 97.31 86 TRP A N 1
ATOM 687 C CA . TRP A 1 86 ? -7.576 -4.540 7.846 1.00 97.31 86 TRP A CA 1
ATOM 688 C C . TRP A 1 86 ? -7.134 -4.479 9.306 1.00 97.31 86 TRP A C 1
ATOM 690 O O . TRP A 1 86 ? -5.957 -4.642 9.624 1.00 97.31 86 TRP A O 1
ATOM 700 N N . LEU A 1 87 ? -8.089 -4.261 10.208 1.00 96.44 87 LEU A N 1
ATOM 701 C CA . LEU A 1 87 ? -7.849 -4.400 11.641 1.00 96.44 87 LEU A CA 1
ATOM 702 C C . LEU A 1 87 ? -8.163 -5.829 12.087 1.00 96.44 87 LEU A C 1
ATOM 704 O O . LEU A 1 87 ? -9.227 -6.370 11.784 1.00 96.44 87 LEU A O 1
ATOM 708 N N . THR A 1 88 ? -7.242 -6.449 12.820 1.00 96.44 88 THR A N 1
ATOM 709 C CA . THR A 1 88 ? -7.503 -7.725 13.493 1.00 96.44 88 THR A CA 1
ATOM 710 C C . THR A 1 88 ? -8.521 -7.520 14.624 1.00 96.44 88 THR A C 1
ATOM 712 O O . THR A 1 88 ? -8.692 -6.396 15.104 1.00 96.44 88 THR A O 1
ATOM 715 N N . PRO A 1 89 ? -9.150 -8.589 15.153 1.00 96.19 89 PRO A N 1
ATOM 716 C CA . PRO A 1 89 ? -10.024 -8.483 16.328 1.00 96.19 89 PRO A CA 1
ATOM 717 C C . PRO A 1 89 ? -9.344 -7.890 17.574 1.00 96.19 89 PRO A C 1
ATOM 719 O O . PRO A 1 89 ? -10.018 -7.465 18.505 1.00 96.19 89 PRO A O 1
ATOM 722 N N . ARG A 1 90 ? -8.005 -7.863 17.602 1.00 94.88 90 ARG A N 1
ATOM 723 C CA . ARG A 1 90 ? -7.197 -7.272 18.678 1.00 94.88 90 ARG A CA 1
ATOM 724 C C . ARG A 1 90 ? -6.859 -5.795 18.435 1.00 94.88 90 ARG A C 1
ATOM 726 O O . ARG A 1 90 ? -6.118 -5.214 19.220 1.00 94.88 90 ARG A O 1
ATOM 733 N N . GLY A 1 91 ? -7.366 -5.198 17.355 1.00 94.25 91 GLY A N 1
ATOM 734 C CA . GLY A 1 91 ? -7.079 -3.814 16.971 1.00 94.25 91 GLY A CA 1
ATOM 735 C C . GLY A 1 91 ? -5.683 -3.606 16.376 1.00 94.25 91 GLY A C 1
ATOM 736 O O . GLY A 1 91 ? -5.208 -2.474 16.317 1.00 94.25 91 GLY A O 1
ATOM 737 N N . GLU A 1 92 ? -5.008 -4.676 15.950 1.00 95.50 92 GLU A N 1
ATOM 738 C CA . GLU A 1 92 ? -3.727 -4.587 15.243 1.00 95.50 92 GLU A CA 1
ATOM 739 C C . GLU A 1 92 ? -3.990 -4.326 13.760 1.00 95.50 92 GLU A C 1
ATOM 741 O O . GLU A 1 92 ? -4.941 -4.864 13.197 1.00 95.50 92 GLU A O 1
ATOM 746 N N . LEU A 1 93 ? -3.142 -3.537 13.107 1.00 94.62 93 LEU A N 1
ATOM 747 C CA . LEU A 1 93 ? -3.222 -3.363 11.661 1.00 94.62 93 LEU A CA 1
ATOM 748 C C . LEU A 1 93 ? -2.528 -4.542 10.981 1.00 94.62 93 LEU A C 1
ATOM 750 O O . LEU A 1 93 ? -1.315 -4.7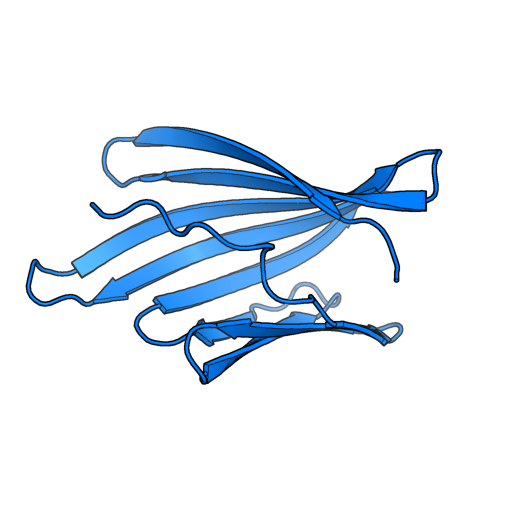10 11.104 1.00 94.62 93 LEU A O 1
ATOM 754 N N . ALA A 1 94 ? -3.292 -5.331 10.242 1.00 96.44 94 ALA A N 1
ATOM 755 C CA . ALA A 1 94 ? -2.784 -6.347 9.343 1.00 96.44 94 ALA A CA 1
ATOM 756 C C . ALA A 1 94 ? -2.676 -5.786 7.922 1.00 96.44 94 ALA A C 1
ATOM 758 O O . ALA A 1 94 ? -3.555 -5.061 7.452 1.00 96.44 94 ALA A O 1
ATOM 759 N N . VAL A 1 95 ? -1.566 -6.108 7.266 1.00 95.75 95 VAL A N 1
ATOM 760 C CA . VAL A 1 95 ? -1.242 -5.686 5.906 1.00 95.75 95 VAL A CA 1
ATOM 761 C C . VAL A 1 95 ? -0.728 -6.897 5.145 1.00 95.75 95 VAL A C 1
ATOM 763 O O . VAL A 1 95 ? 0.382 -7.366 5.405 1.00 95.75 95 VAL A O 1
ATOM 766 N N . GLU A 1 96 ? -1.530 -7.399 4.220 1.00 97.94 96 GLU A N 1
ATOM 767 C CA . GLU A 1 96 ? -1.146 -8.454 3.290 1.00 97.94 96 GLU A CA 1
ATOM 768 C C . GLU A 1 96 ? -0.768 -7.823 1.958 1.00 97.94 96 GLU A C 1
ATOM 770 O O . GLU A 1 96 ? -1.476 -6.955 1.458 1.00 97.94 96 GLU A O 1
ATOM 775 N N . VAL A 1 97 ? 0.381 -8.212 1.419 1.00 97.00 97 VAL A N 1
ATOM 776 C CA . VAL A 1 97 ? 0.893 -7.702 0.150 1.00 97.00 97 VAL A CA 1
ATOM 777 C C . VAL A 1 97 ? 1.202 -8.883 -0.742 1.00 97.00 97 VAL A C 1
ATOM 779 O O . VAL A 1 97 ? 2.081 -9.676 -0.404 1.00 97.00 97 VAL A O 1
ATOM 782 N N . THR A 1 98 ? 0.528 -8.952 -1.879 1.00 97.81 98 THR A N 1
ATOM 783 C CA . THR A 1 98 ? 0.802 -9.890 -2.961 1.00 97.81 98 THR A CA 1
ATOM 784 C C . THR A 1 98 ? 1.440 -9.134 -4.118 1.00 97.81 98 THR A C 1
ATOM 786 O O . THR A 1 98 ? 1.012 -8.037 -4.479 1.00 97.81 98 THR A O 1
ATOM 789 N N . GLN A 1 99 ? 2.505 -9.699 -4.672 1.00 97.31 99 GLN A N 1
ATOM 790 C CA 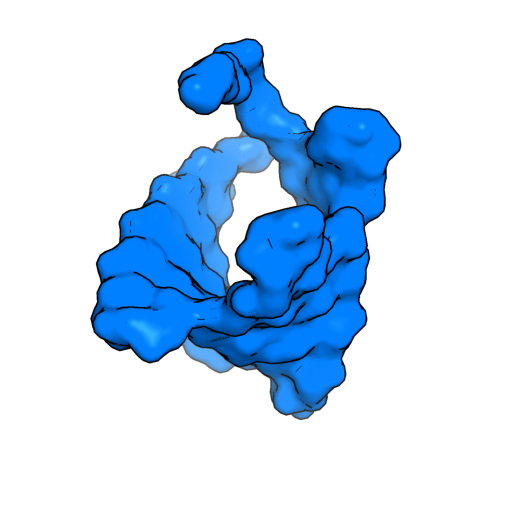. GLN A 1 99 ? 3.197 -9.173 -5.844 1.00 97.31 99 GLN A CA 1
ATOM 791 C C . GLN A 1 99 ? 3.348 -10.283 -6.871 1.00 97.31 99 GLN A C 1
ATOM 793 O O . GLN A 1 99 ? 3.632 -11.415 -6.480 1.00 97.31 99 GLN A O 1
ATOM 798 N N . VAL A 1 100 ? 3.182 -9.955 -8.149 1.00 97.06 100 VAL A N 1
ATOM 799 C CA . VAL A 1 100 ? 3.436 -10.874 -9.268 1.00 97.06 100 VAL A CA 1
ATOM 800 C C . VAL A 1 100 ? 4.404 -10.198 -10.229 1.00 97.06 100 VAL A C 1
ATOM 802 O O . VAL A 1 100 ? 4.103 -9.102 -10.713 1.00 97.06 100 VAL A O 1
ATOM 805 N N . ASP A 1 101 ? 5.567 -10.814 -10.440 1.00 94.19 101 ASP A N 1
ATOM 806 C CA . ASP A 1 101 ? 6.603 -10.312 -11.348 1.00 94.19 101 ASP A CA 1
ATOM 807 C C . ASP A 1 101 ? 6.279 -10.586 -12.830 1.00 94.19 101 ASP A C 1
ATOM 809 O O . ASP A 1 101 ? 5.234 -11.139 -13.167 1.00 94.19 101 ASP A O 1
ATOM 813 N N . GLU A 1 102 ? 7.170 -10.159 -13.725 1.00 92.00 102 GLU A N 1
ATOM 814 C CA . GLU A 1 102 ? 7.010 -10.302 -15.182 1.00 92.00 102 GLU A CA 1
ATOM 815 C C . GLU A 1 102 ? 7.090 -11.761 -15.669 1.00 92.00 102 GLU A C 1
ATOM 817 O O . GLU A 1 102 ? 6.674 -12.046 -16.789 1.00 92.00 102 GLU A O 1
ATOM 822 N N . ASP A 1 103 ? 7.579 -12.684 -14.832 1.00 94.19 103 ASP A N 1
ATOM 823 C CA . ASP A 1 103 ? 7.621 -14.126 -15.101 1.00 94.19 103 ASP A CA 1
ATOM 824 C C . ASP A 1 103 ? 6.396 -14.863 -14.508 1.00 94.19 103 ASP A C 1
ATOM 826 O O . ASP A 1 103 ? 6.434 -16.086 -14.334 1.00 94.19 103 ASP A O 1
A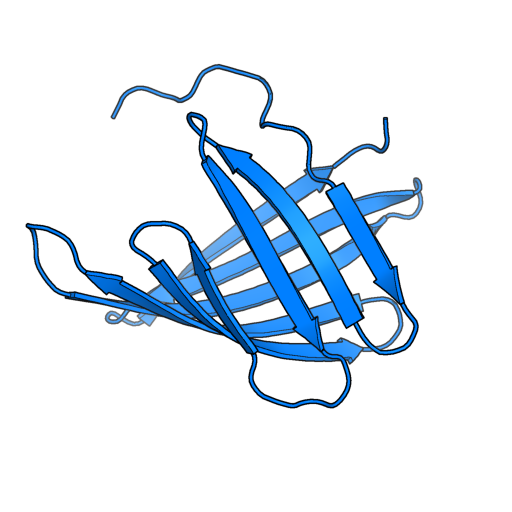TOM 830 N N . ASP A 1 104 ? 5.340 -14.135 -14.125 1.00 93.62 104 ASP A N 1
ATOM 831 C CA . ASP A 1 104 ? 4.151 -14.641 -13.422 1.00 93.62 104 ASP A CA 1
ATOM 832 C C . ASP A 1 104 ? 4.450 -15.303 -12.059 1.00 93.62 104 ASP A C 1
ATOM 834 O O . ASP A 1 104 ? 3.630 -16.054 -11.510 1.00 93.62 104 ASP A O 1
ATOM 838 N N . LYS A 1 105 ? 5.612 -15.034 -11.449 1.00 95.12 105 LYS A N 1
ATOM 839 C CA . LYS A 1 105 ? 5.931 -15.562 -10.117 1.00 95.12 105 LYS A CA 1
ATOM 840 C C . LYS A 1 105 ? 5.302 -14.675 -9.056 1.00 95.12 105 LYS A C 1
ATOM 842 O O . LYS A 1 105 ? 5.605 -13.489 -8.939 1.00 95.12 105 LYS A O 1
ATOM 847 N N . ALA A 1 106 ? 4.456 -15.288 -8.234 1.00 95.50 106 ALA A N 1
ATOM 848 C CA . ALA A 1 106 ? 3.754 -14.611 -7.154 1.00 95.50 106 ALA A CA 1
ATOM 849 C C . ALA A 1 106 ? 4.451 -14.787 -5.796 1.00 95.50 106 ALA A C 1
ATOM 851 O O . ALA A 1 106 ? 4.929 -15.871 -5.450 1.00 95.50 106 ALA A O 1
ATOM 852 N N . GLY A 1 107 ? 4.441 -13.731 -4.983 1.00 95.81 107 GLY A N 1
ATOM 853 C CA . GLY A 1 107 ? 4.868 -13.764 -3.587 1.00 95.81 107 GLY A CA 1
ATOM 854 C C . GLY A 1 107 ? 3.934 -12.960 -2.691 1.00 95.81 107 GLY A C 1
ATOM 855 O O . GLY A 1 107 ? 3.636 -11.803 -2.984 1.00 95.81 107 GLY A O 1
ATOM 856 N N . THR A 1 108 ? 3.519 -13.555 -1.570 1.00 96.06 108 THR A N 1
ATOM 857 C CA . THR A 1 108 ? 2.652 -12.907 -0.575 1.00 96.06 108 THR A CA 1
ATOM 858 C C . THR A 1 108 ? 3.365 -12.756 0.765 1.00 96.06 108 THR A C 1
ATOM 860 O O . THR A 1 108 ? 4.023 -13.675 1.255 1.00 96.06 108 THR A O 1
ATOM 863 N N . VAL A 1 109 ? 3.227 -11.582 1.382 1.00 95.50 109 VAL A N 1
ATOM 864 C CA . VAL A 1 109 ? 3.768 -11.271 2.709 1.00 95.50 109 VAL A CA 1
ATOM 865 C C . VAL A 1 109 ? 2.685 -10.646 3.579 1.00 95.50 109 VAL A C 1
ATOM 867 O O . VAL A 1 109 ? 2.116 -9.619 3.221 1.00 95.50 109 VAL A O 1
ATOM 870 N N . LEU A 1 110 ? 2.488 -11.204 4.774 1.00 95.44 110 LEU A N 1
ATOM 871 C CA . LEU A 1 110 ? 1.653 -10.624 5.824 1.00 95.44 110 LEU A CA 1
ATOM 872 C C . LEU A 1 110 ? 2.514 -9.881 6.854 1.00 95.44 110 LEU A C 1
ATOM 874 O O . LEU A 1 110 ? 3.493 -10.416 7.377 1.00 95.44 110 LEU A O 1
ATOM 878 N N . ARG A 1 111 ? 2.126 -8.649 7.185 1.00 92.75 111 ARG A N 1
ATOM 879 C CA . ARG A 1 111 ? 2.736 -7.827 8.238 1.00 92.75 111 ARG A CA 1
ATOM 880 C C . ARG A 1 111 ? 1.682 -7.419 9.255 1.00 92.75 111 ARG A C 1
ATOM 882 O O . ARG A 1 111 ? 0.614 -6.950 8.878 1.00 92.75 111 ARG A O 1
ATOM 889 N N . ILE A 1 112 ? 2.010 -7.546 10.538 1.00 93.62 112 ILE A N 1
ATOM 890 C CA . ILE A 1 112 ? 1.144 -7.124 11.643 1.00 93.62 112 ILE A CA 1
ATOM 891 C C . ILE A 1 112 ? 1.807 -5.963 12.384 1.00 93.62 112 ILE A C 1
ATOM 893 O O . ILE A 1 112 ? 2.944 -6.074 12.846 1.00 93.62 112 ILE A O 1
ATOM 897 N N . PHE A 1 113 ? 1.084 -4.854 12.512 1.00 90.44 113 PHE A N 1
ATOM 898 C CA . PHE A 1 113 ? 1.514 -3.646 13.201 1.00 90.44 113 PHE A CA 1
ATOM 899 C C . PHE A 1 113 ? 0.675 -3.433 14.457 1.00 90.44 113 PHE A C 1
ATOM 9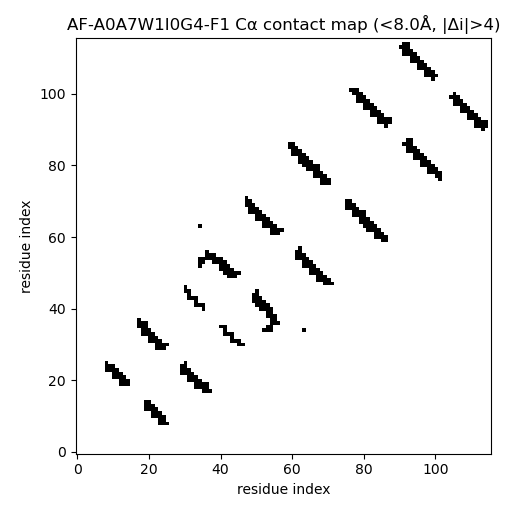01 O O . PHE A 1 113 ? -0.556 -3.429 14.422 1.00 90.44 113 PHE A O 1
ATOM 908 N N . LYS A 1 114 ? 1.359 -3.200 15.577 1.00 91.56 114 LYS A N 1
ATOM 909 C CA . LYS A 1 114 ? 0.729 -2.802 16.836 1.00 91.56 114 LYS A CA 1
ATOM 910 C C . LYS A 1 114 ? 0.733 -1.285 16.939 1.00 91.56 114 LYS A C 1
ATOM 912 O O . LYS A 1 114 ? 1.767 -0.660 16.688 1.00 91.56 114 LYS A O 1
ATOM 917 N N . LYS A 1 115 ? -0.406 -0.708 17.323 1.00 87.94 115 LYS A N 1
ATOM 918 C CA . LYS A 1 115 ? -0.499 0.718 17.646 1.00 87.94 115 LYS A CA 1
ATOM 919 C C . LYS A 1 115 ? 0.431 1.027 18.826 1.00 87.94 115 LYS A C 1
ATOM 921 O O . LYS A 1 115 ? 0.506 0.232 19.764 1.00 87.94 115 LYS A O 1
ATOM 926 N N . ARG A 1 116 ? 1.159 2.138 18.735 1.00 79.50 116 ARG A N 1
ATOM 927 C CA . ARG A 1 116 ? 1.985 2.686 19.817 1.00 79.50 116 ARG A CA 1
ATOM 928 C C . ARG A 1 116 ? 1.295 3.887 20.439 1.00 79.50 116 ARG A C 1
ATOM 930 O O . ARG A 1 116 ? 0.501 4.528 19.712 1.00 79.50 116 ARG A O 1
#

Secondary structure (DSSP, 8-state):
-----SPPPPEEEEE-SSEEEEEEEETTEEEEEEEESSSPPEEEEETTEEEEEEEEEETTEEEEEEEEEEEETTEEEEEEEEEEEEE-TTS-EEEEEEEE-TT--EEEEEEEE---

Nearest PDB structures (foldseek):
  1sa8-assembly1_A  TM=7.075E-01  e=6.477E-04  Rattus norvegicus
  1lel-assembly1_A-2  TM=4.331E-01  e=5.570E-01  Gallus gallus
  7xzi-assembly1_9  TM=3.725E-01  e=7.202E+00  Chlamydomonas reinhardtii

pLDDT: mean 89.73, std 13.26, range [32.56, 98.12]